Protein AF-A0A6G1WR22-F1 (afdb_monomer_lite)

Secondary structure (DSSP, 8-state):
--PPPPEEEEE-S-PPTTPEE--HHHH-PPPGGGTT-TTT--TTSEEEES-HHHHHHHHHT-TTS--EEEEEEEES--EE-TT-SSTTSEEEESEEEEEEEEPPPHHHHHHHHHHHHHHHHHHHHHHHHHHHHHT--

Structure (mmCIF, N/CA/C/O backbone):
data_AF-A0A6G1WR22-F1
#
_entry.id   AF-A0A6G1WR22-F1
#
loop_
_atom_site.group_PDB
_atom_site.id
_atom_site.type_symbol
_atom_site.label_atom_id
_atom_site.label_alt_id
_atom_site.label_comp_id
_atom_site.label_asym_id
_atom_site.label_entity_id
_atom_site.label_seq_id
_atom_site.pdbx_PDB_ins_code
_atom_site.Cartn_x
_atom_site.Cartn_y
_atom_site.Cartn_z
_atom_site.occupancy
_atom_site.B_iso_or_equiv
_atom_site.auth_seq_id
_atom_site.auth_comp_id
_atom_site.auth_asym_id
_atom_site.auth_atom_id
_atom_site.pdbx_PDB_model_num
ATOM 1 N N . MET A 1 1 ? -1.239 -20.661 18.840 1.00 34.09 1 MET A N 1
ATOM 2 C CA . MET A 1 1 ? -2.192 -19.530 18.822 1.00 34.09 1 MET A CA 1
ATOM 3 C C . MET A 1 1 ? -2.184 -18.929 17.424 1.00 34.09 1 MET A C 1
ATOM 5 O O . MET A 1 1 ? -1.256 -18.206 17.092 1.00 34.09 1 MET A O 1
ATOM 9 N N . THR A 1 2 ? -3.138 -19.281 16.566 1.00 42.34 2 THR A N 1
ATOM 10 C CA . THR A 1 2 ? -3.262 -18.669 15.234 1.00 42.34 2 THR A CA 1
ATOM 11 C C . THR A 1 2 ? -4.133 -17.425 15.368 1.00 42.34 2 THR A C 1
ATOM 13 O O . THR A 1 2 ? -5.357 -17.510 15.313 1.00 42.34 2 THR A O 1
ATOM 16 N N . GLY A 1 3 ? -3.511 -16.278 15.644 1.00 54.81 3 GLY A N 1
ATOM 17 C CA . GLY A 1 3 ? -4.210 -14.995 15.567 1.00 54.81 3 GLY A CA 1
ATOM 18 C C . GLY A 1 3 ? -4.745 -14.768 14.151 1.00 54.81 3 GLY A C 1
ATOM 19 O O . GLY A 1 3 ? -4.151 -15.248 13.185 1.00 54.81 3 GLY A O 1
ATOM 20 N N . ALA A 1 4 ? -5.865 -14.055 14.027 1.00 78.44 4 ALA A N 1
ATOM 21 C CA . ALA A 1 4 ? -6.405 -13.676 12.725 1.00 78.44 4 ALA A CA 1
ATOM 22 C C . ALA A 1 4 ? -5.336 -12.935 11.900 1.00 78.44 4 ALA A C 1
ATOM 24 O O . ALA A 1 4 ? -4.653 -12.042 12.411 1.00 78.44 4 ALA A O 1
ATOM 25 N N . VAL A 1 5 ? -5.172 -13.328 10.634 1.00 89.19 5 VAL A N 1
ATOM 26 C CA . VAL A 1 5 ? -4.212 -12.703 9.715 1.00 89.19 5 VAL A CA 1
ATOM 27 C C . VAL A 1 5 ? -4.611 -11.246 9.494 1.00 89.19 5 VAL A C 1
ATOM 29 O O . VAL A 1 5 ? -5.771 -10.944 9.222 1.00 89.19 5 VAL A O 1
ATOM 32 N N . ARG A 1 6 ? -3.643 -10.335 9.614 1.00 95.19 6 ARG A N 1
ATOM 33 C CA . ARG A 1 6 ? -3.846 -8.895 9.422 1.00 95.19 6 ARG A CA 1
ATOM 34 C C . ARG A 1 6 ? -3.321 -8.490 8.054 1.00 95.19 6 ARG A C 1
ATOM 36 O O . ARG A 1 6 ? -2.228 -8.902 7.674 1.00 95.19 6 ARG A O 1
ATOM 43 N N . TYR A 1 7 ? -4.086 -7.660 7.353 1.00 97.31 7 TYR A N 1
ATOM 44 C CA . TYR A 1 7 ? -3.715 -7.139 6.043 1.00 97.31 7 TYR A CA 1
ATOM 45 C C . TYR A 1 7 ? -3.474 -5.638 6.104 1.00 97.31 7 TYR A C 1
ATOM 47 O O . TYR A 1 7 ? -4.140 -4.905 6.838 1.00 97.31 7 TYR A O 1
ATOM 55 N N . PHE A 1 8 ? -2.522 -5.182 5.300 1.00 97.75 8 PHE A N 1
ATOM 56 C CA . PHE A 1 8 ? -2.087 -3.801 5.240 1.00 97.75 8 PHE A CA 1
ATOM 57 C C . PHE A 1 8 ? -2.053 -3.297 3.802 1.00 97.75 8 PHE A C 1
ATOM 59 O O . PHE A 1 8 ? -1.598 -3.991 2.893 1.00 97.75 8 PHE A O 1
ATOM 66 N N . HIS A 1 9 ? -2.499 -2.059 3.614 1.00 96.50 9 HIS A N 1
ATOM 67 C CA . HIS A 1 9 ? -2.392 -1.320 2.363 1.00 96.50 9 HIS A CA 1
ATOM 68 C C . HIS A 1 9 ? -1.583 -0.041 2.584 1.00 96.50 9 HIS A C 1
ATOM 70 O O . HIS A 1 9 ? -1.828 0.701 3.536 1.00 96.50 9 HIS A O 1
ATOM 76 N N . GLY A 1 10 ? -0.632 0.224 1.694 1.00 95.19 10 GLY A N 1
ATOM 77 C CA . GLY A 1 10 ? 0.176 1.435 1.692 1.00 95.19 10 GLY A CA 1
ATOM 78 C C . GLY A 1 10 ? -0.106 2.285 0.470 1.00 95.19 10 GLY A C 1
ATOM 79 O O . GLY A 1 10 ? 0.047 1.809 -0.653 1.00 95.19 10 GLY A O 1
ATOM 80 N N . GLY A 1 11 ? -0.480 3.545 0.665 1.00 92.00 11 GLY A N 1
ATOM 81 C CA . GLY A 1 11 ? -0.792 4.402 -0.471 1.00 92.00 11 GLY A CA 1
ATOM 82 C C . GLY A 1 11 ? -1.278 5.785 -0.077 1.00 92.00 11 GLY A C 1
ATOM 83 O O . GLY A 1 11 ? -0.805 6.372 0.900 1.00 92.00 11 GLY A O 1
ATOM 84 N N . PHE A 1 12 ? -2.213 6.312 -0.870 1.00 88.94 12 PHE A N 1
ATOM 85 C CA . PHE A 1 12 ? -2.775 7.648 -0.697 1.00 88.94 12 PHE A CA 1
ATOM 86 C C . PHE A 1 12 ? -3.297 7.871 0.730 1.00 88.94 12 PHE A C 1
ATOM 88 O O . PHE A 1 12 ? -4.053 7.068 1.280 1.00 88.94 12 PHE A O 1
ATOM 95 N N . GLY A 1 13 ? -2.890 8.984 1.338 1.00 88.44 13 GLY A N 1
ATOM 96 C CA . GLY A 1 13 ? -3.410 9.426 2.626 1.00 88.44 13 GLY A CA 1
ATOM 97 C C . GLY A 1 13 ? -4.737 10.160 2.478 1.00 88.44 13 GLY A C 1
ATOM 98 O O . GLY A 1 13 ? -4.866 10.989 1.590 1.00 88.44 13 GLY A O 1
ATOM 99 N N . GLY A 1 14 ? -5.687 9.907 3.378 1.00 91.00 14 GLY A N 1
ATOM 100 C CA . GLY A 1 14 ? -6.964 10.632 3.417 1.00 91.00 14 GLY A CA 1
ATOM 101 C C . GLY A 1 14 ? -8.187 9.762 3.694 1.00 91.00 14 GLY A C 1
ATOM 102 O O . GLY A 1 14 ? -9.277 10.302 3.844 1.00 91.00 14 GLY A O 1
ATOM 103 N N . LEU A 1 15 ? -8.016 8.439 3.782 1.00 95.31 15 LEU A N 1
ATOM 104 C CA . LEU A 1 15 ? -9.102 7.535 4.141 1.00 95.31 15 LEU A CA 1
ATOM 105 C C . LEU A 1 15 ? -9.288 7.463 5.659 1.00 95.31 15 LEU A C 1
ATOM 107 O O . LEU A 1 15 ? -8.320 7.456 6.425 1.00 95.31 15 LEU A O 1
ATOM 111 N N . ASN A 1 16 ? -10.545 7.356 6.070 1.00 97.56 16 ASN A N 1
ATOM 112 C CA . ASN A 1 16 ? -10.984 7.144 7.443 1.00 97.56 16 ASN A CA 1
ATOM 113 C C . ASN A 1 16 ? -11.419 5.689 7.662 1.00 97.56 16 ASN A C 1
ATOM 115 O O . ASN A 1 16 ? -11.697 4.953 6.714 1.00 97.56 16 ASN A O 1
ATOM 119 N N . VAL A 1 17 ? -11.507 5.280 8.930 1.00 98.38 17 VAL A N 1
ATOM 120 C CA . VAL A 1 17 ? -12.043 3.964 9.314 1.00 98.38 17 VAL A CA 1
ATOM 121 C C . VAL A 1 17 ? -13.445 3.773 8.725 1.00 98.38 17 VAL A C 1
ATOM 123 O O . VAL A 1 17 ? -14.259 4.694 8.728 1.00 98.38 17 VAL A O 1
ATOM 126 N N . GLY A 1 18 ? -13.704 2.583 8.184 1.00 98.00 18 GLY A N 1
ATOM 127 C CA . GLY A 1 18 ? -14.949 2.222 7.506 1.00 98.00 18 GLY A CA 1
ATOM 128 C C . GLY A 1 18 ? -14.991 2.559 6.012 1.00 98.00 18 GLY A C 1
ATOM 129 O O . GLY A 1 18 ? -15.782 1.954 5.292 1.00 98.00 18 GLY A O 1
ATOM 130 N N . GLN A 1 19 ? -14.130 3.457 5.516 1.00 98.06 19 GLN A N 1
ATOM 131 C CA . GLN A 1 19 ? -14.045 3.748 4.080 1.00 98.06 19 GLN A CA 1
ATOM 132 C C . GLN A 1 19 ? -13.331 2.631 3.310 1.00 98.06 19 GLN A C 1
ATOM 134 O O . GLN A 1 19 ? -12.666 1.770 3.890 1.00 98.06 19 GLN A O 1
ATOM 139 N N . PHE A 1 20 ? -13.458 2.662 1.982 1.00 97.62 20 PHE A N 1
ATOM 140 C CA . PHE A 1 20 ? -12.841 1.680 1.101 1.00 97.62 20 PHE A CA 1
ATOM 141 C C . PHE A 1 20 ? -11.589 2.226 0.420 1.00 97.62 20 PHE A C 1
ATOM 143 O O . PHE A 1 20 ? -11.599 3.309 -0.164 1.00 97.62 20 PHE A O 1
ATOM 150 N N . VAL A 1 21 ? -10.538 1.412 0.421 1.00 96.38 21 VAL A N 1
ATOM 151 C CA . VAL A 1 21 ? -9.487 1.466 -0.590 1.00 96.38 21 VAL A CA 1
ATOM 152 C C . VAL A 1 21 ? -10.081 0.906 -1.879 1.00 96.38 21 VAL A C 1
ATOM 154 O O . VAL A 1 21 ? -10.571 -0.226 -1.894 1.00 96.38 21 VAL A O 1
ATOM 157 N N . LEU A 1 22 ? -10.053 1.706 -2.942 1.00 95.44 22 LEU A N 1
ATOM 158 C CA . LEU A 1 22 ? -10.589 1.363 -4.256 1.00 95.44 22 LEU A CA 1
ATOM 159 C C . LEU A 1 22 ? -9.459 1.222 -5.284 1.00 95.44 22 LEU A C 1
ATOM 161 O O . LEU A 1 22 ? -8.423 1.879 -5.145 1.00 95.44 22 LEU A O 1
ATOM 165 N N . PRO A 1 23 ? -9.648 0.399 -6.327 1.00 92.50 23 PRO A N 1
ATOM 166 C CA . PRO A 1 23 ? -8.635 0.210 -7.353 1.00 92.50 23 PRO A CA 1
ATOM 167 C C . PRO A 1 23 ? -8.402 1.502 -8.163 1.00 92.50 23 PRO A C 1
ATOM 169 O O . PRO A 1 23 ? -9.330 2.306 -8.336 1.00 92.50 23 PRO A O 1
ATOM 172 N N . PRO A 1 24 ? -7.187 1.715 -8.706 1.00 88.50 24 PRO A N 1
ATOM 173 C CA . PRO A 1 24 ? -6.873 2.870 -9.551 1.00 88.50 24 PRO A CA 1
ATOM 174 C C . PRO A 1 24 ? -7.851 3.087 -1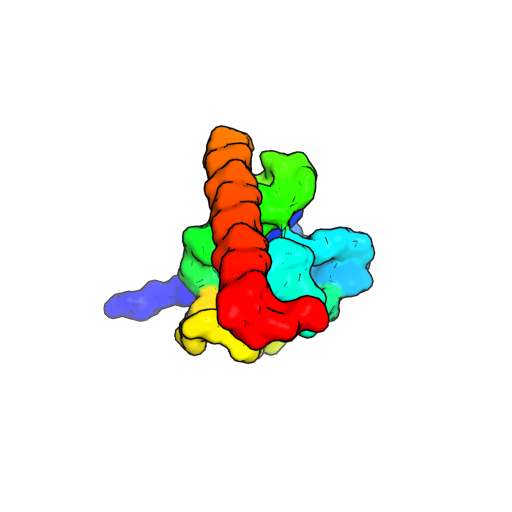0.713 1.00 88.50 24 PRO A C 1
ATOM 176 O O . PRO A 1 24 ? -8.216 4.224 -10.997 1.00 88.50 24 PRO A O 1
ATOM 179 N N . ALA A 1 25 ? -8.337 2.019 -11.351 1.00 89.50 25 ALA A N 1
ATOM 180 C CA . ALA A 1 25 ? -9.299 2.106 -12.452 1.00 89.50 25 ALA A CA 1
ATOM 181 C C . ALA A 1 25 ? -10.639 2.739 -12.031 1.00 89.50 25 ALA A C 1
ATOM 183 O O . ALA A 1 25 ? -11.250 3.458 -12.818 1.00 89.50 25 ALA A O 1
ATOM 184 N N . ALA A 1 26 ? -11.072 2.527 -10.783 1.00 90.31 26 ALA A N 1
ATOM 185 C CA . ALA A 1 26 ? -12.306 3.110 -10.255 1.00 90.31 26 ALA A CA 1
ATOM 186 C C . ALA A 1 26 ? -12.127 4.574 -9.823 1.00 90.31 26 ALA A C 1
ATOM 188 O O . ALA A 1 26 ? -13.039 5.384 -9.962 1.00 90.31 26 ALA A O 1
ATOM 189 N N . THR A 1 27 ? -10.949 4.925 -9.301 1.00 85.88 27 THR A N 1
ATOM 190 C CA . THR A 1 27 ? -10.668 6.269 -8.760 1.00 85.88 27 THR A CA 1
ATOM 191 C C . THR A 1 27 ? -10.044 7.219 -9.777 1.00 85.88 27 THR A C 1
ATOM 193 O O . THR A 1 27 ? -9.998 8.423 -9.538 1.00 85.88 27 THR A O 1
ATOM 196 N N . LYS A 1 28 ? -9.531 6.685 -10.894 1.00 83.62 28 LYS A N 1
ATOM 197 C CA . LYS A 1 28 ? -8.663 7.377 -11.863 1.00 83.62 28 LYS A CA 1
ATOM 198 C C . LYS A 1 28 ? -7.381 7.946 -11.234 1.00 83.62 28 LYS A C 1
ATOM 200 O O . LYS A 1 28 ? -6.687 8.744 -11.862 1.00 83.62 28 LYS A O 1
ATOM 205 N N . ALA A 1 29 ? -7.052 7.541 -10.006 1.00 78.75 29 ALA A N 1
ATOM 206 C CA . ALA A 1 29 ? -5.867 8.005 -9.306 1.00 78.75 29 ALA A CA 1
ATOM 207 C C . ALA A 1 29 ? -4.601 7.327 -9.863 1.00 78.75 29 ALA A C 1
ATOM 209 O O . ALA A 1 29 ? -4.641 6.153 -10.246 1.00 78.75 29 ALA A O 1
ATOM 210 N N . PRO A 1 30 ? -3.447 8.018 -9.874 1.00 74.56 30 PRO A N 1
ATOM 211 C CA . PRO A 1 30 ? -2.175 7.391 -10.210 1.00 74.56 30 PRO A CA 1
ATOM 212 C C . PRO A 1 30 ? -1.847 6.244 -9.245 1.00 74.56 30 PRO A C 1
ATOM 214 O O . PRO A 1 30 ? -1.907 6.414 -8.028 1.00 74.56 30 PRO A O 1
ATOM 217 N N . SER A 1 31 ? -1.442 5.090 -9.781 1.00 73.88 31 SER A N 1
ATOM 218 C CA . SER A 1 31 ? -0.982 3.966 -8.959 1.00 73.88 31 SER A CA 1
ATOM 219 C C . SER A 1 31 ? 0.416 4.225 -8.390 1.00 73.88 31 SER A C 1
ATOM 221 O O . SER A 1 31 ? 1.331 4.634 -9.114 1.00 73.88 31 SER A O 1
ATOM 223 N N . THR A 1 32 ? 0.610 3.918 -7.104 1.00 69.38 32 THR A N 1
ATOM 224 C CA . THR A 1 32 ? 1.928 3.920 -6.441 1.00 69.38 32 THR A CA 1
ATOM 225 C C . THR A 1 32 ? 2.861 2.843 -6.988 1.00 69.38 32 THR A C 1
ATOM 227 O O . THR A 1 32 ? 4.078 2.970 -6.857 1.00 69.38 32 THR A O 1
ATOM 230 N N . ALA A 1 33 ? 2.325 1.843 -7.696 1.00 66.19 33 ALA A N 1
ATOM 231 C CA . ALA A 1 33 ? 3.108 0.819 -8.381 1.00 66.19 33 ALA A CA 1
ATOM 232 C C . ALA A 1 33 ? 4.052 1.385 -9.455 1.00 66.19 33 ALA A C 1
ATOM 234 O O . ALA A 1 33 ? 4.971 0.694 -9.883 1.00 66.19 33 ALA A O 1
ATOM 235 N N . ARG A 1 34 ? 3.899 2.657 -9.859 1.00 60.53 34 ARG A N 1
ATOM 236 C CA . ARG A 1 34 ? 4.868 3.338 -10.734 1.00 60.53 34 ARG A CA 1
ATOM 237 C C . ARG A 1 34 ? 6.319 3.266 -10.225 1.00 60.53 34 ARG A C 1
ATOM 239 O O . ARG A 1 34 ? 7.234 3.327 -11.040 1.00 60.53 34 ARG A O 1
ATOM 246 N N . PHE A 1 35 ? 6.539 3.075 -8.923 1.00 58.56 35 PHE A N 1
ATOM 247 C CA . PHE A 1 35 ? 7.865 2.951 -8.307 1.00 58.56 35 PHE A CA 1
ATOM 248 C C . PHE A 1 35 ? 8.334 1.494 -8.150 1.00 58.56 35 PHE A C 1
ATOM 250 O O . PHE A 1 35 ? 8.631 1.051 -7.048 1.00 58.56 35 PHE A O 1
ATOM 257 N N . GLY A 1 36 ? 8.421 0.757 -9.262 1.00 57.62 36 GLY A N 1
ATOM 258 C CA . GLY A 1 36 ? 9.041 -0.581 -9.300 1.00 57.62 36 GLY A CA 1
ATOM 259 C C . GLY A 1 36 ? 8.120 -1.737 -9.696 1.00 57.62 36 GLY A C 1
ATOM 260 O O . GLY A 1 36 ? 8.614 -2.830 -9.932 1.00 57.62 36 GLY A O 1
ATOM 261 N N . ALA A 1 37 ? 6.815 -1.494 -9.847 1.00 58.66 37 ALA A N 1
ATOM 262 C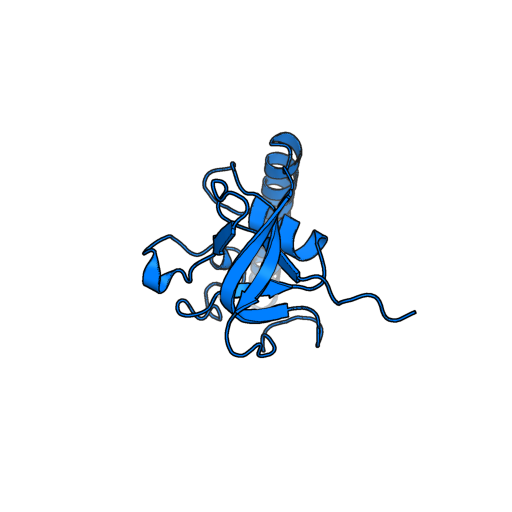 CA . ALA A 1 37 ? 5.814 -2.490 -10.256 1.00 58.66 37 ALA A CA 1
ATOM 263 C C . ALA A 1 37 ? 4.941 -2.006 -11.441 1.00 58.66 37 ALA A C 1
ATOM 265 O O . ALA A 1 37 ? 3.858 -2.528 -11.702 1.00 58.66 37 ALA A O 1
ATOM 266 N N . ALA A 1 38 ? 5.395 -0.983 -12.176 1.00 58.72 38 ALA A N 1
ATOM 267 C CA . ALA A 1 38 ? 4.591 -0.274 -13.176 1.00 58.72 38 ALA A CA 1
ATOM 268 C C . ALA A 1 38 ? 4.142 -1.165 -14.348 1.00 58.72 38 ALA A C 1
ATOM 270 O O . ALA A 1 38 ? 3.102 -0.900 -14.941 1.00 58.72 38 ALA A O 1
ATOM 271 N N . GLY A 1 39 ? 4.922 -2.203 -14.670 1.00 61.47 39 GLY A N 1
ATOM 272 C CA . GLY A 1 39 ? 4.635 -3.151 -15.752 1.00 61.47 39 GLY A CA 1
ATOM 273 C C . GLY A 1 39 ? 3.770 -4.347 -15.350 1.00 61.47 39 GLY A C 1
ATOM 274 O O . GLY A 1 39 ? 3.365 -5.104 -16.221 1.00 61.47 39 GLY A O 1
ATOM 275 N N . VAL A 1 40 ? 3.490 -4.515 -14.056 1.00 68.31 40 VAL A N 1
ATOM 276 C CA . VAL A 1 40 ? 2.840 -5.715 -13.498 1.00 68.31 40 VAL A CA 1
ATOM 277 C C . VAL A 1 40 ? 1.590 -5.407 -12.664 1.00 68.31 40 VAL A C 1
ATOM 279 O O . VAL A 1 40 ? 0.784 -6.281 -12.351 1.00 68.31 40 VAL A O 1
ATOM 282 N N . CYS A 1 41 ? 1.367 -4.132 -12.345 1.00 78.38 41 CYS A N 1
ATOM 283 C CA . CYS A 1 41 ? 0.217 -3.689 -11.571 1.00 78.38 41 CYS A CA 1
ATOM 284 C C . CYS A 1 41 ? -1.102 -3.832 -12.349 1.00 78.38 41 CYS A C 1
ATOM 286 O O . CYS A 1 41 ? -1.333 -3.141 -13.343 1.00 78.38 41 CYS A O 1
ATOM 288 N N . ASN A 1 42 ? -2.022 -4.651 -11.836 1.00 86.50 42 ASN A N 1
ATOM 289 C CA . ASN A 1 42 ? -3.404 -4.677 -12.298 1.00 86.50 42 ASN A CA 1
ATOM 290 C C . ASN A 1 42 ? -4.174 -3.492 -11.695 1.00 86.50 42 ASN A C 1
ATOM 292 O O . ASN A 1 42 ? -4.529 -3.489 -10.516 1.00 86.50 42 ASN A O 1
ATOM 296 N N . THR A 1 43 ? -4.482 -2.498 -12.525 1.00 88.88 43 THR A N 1
ATOM 297 C CA . THR A 1 43 ? -5.169 -1.264 -12.111 1.00 88.88 43 THR A CA 1
ATOM 298 C C . THR A 1 43 ? -6.619 -1.471 -11.675 1.00 88.88 43 THR A C 1
ATOM 300 O O . THR A 1 43 ? -7.194 -0.564 -11.076 1.00 88.88 43 THR A O 1
ATOM 303 N N . SER A 1 44 ? -7.210 -2.639 -11.937 1.00 91.56 44 SER A N 1
ATOM 304 C CA . SER A 1 44 ? -8.571 -2.998 -11.514 1.00 91.56 44 SER A CA 1
ATOM 305 C C . SER A 1 44 ? -8.615 -3.698 -10.154 1.00 91.56 44 SER A C 1
ATOM 307 O O . SER A 1 44 ? -9.688 -4.109 -9.719 1.00 91.56 44 SER A O 1
ATOM 309 N N . LYS A 1 45 ? -7.471 -3.850 -9.475 1.00 93.31 45 LYS A N 1
ATOM 310 C CA . LYS A 1 45 ? -7.376 -4.520 -8.174 1.00 93.31 45 LYS A CA 1
ATOM 311 C C . LYS A 1 45 ? -6.719 -3.631 -7.120 1.00 93.31 45 LYS A C 1
ATOM 313 O O . LYS A 1 45 ? -5.983 -2.693 -7.430 1.00 93.31 45 LYS A O 1
ATOM 318 N N . VAL A 1 46 ? -6.997 -3.948 -5.860 1.00 93.88 46 VAL A N 1
ATOM 319 C CA . VAL A 1 46 ? -6.321 -3.389 -4.687 1.00 93.88 46 VAL A CA 1
ATOM 320 C C . VAL A 1 46 ? -5.306 -4.400 -4.188 1.00 93.88 46 VAL A C 1
ATOM 322 O O . VAL A 1 46 ? -5.640 -5.566 -4.007 1.00 93.88 46 VAL A O 1
ATOM 325 N N . TYR A 1 47 ? -4.084 -3.939 -3.939 1.00 93.38 47 TYR A N 1
ATOM 326 C CA . TYR A 1 47 ? -3.016 -4.759 -3.381 1.00 93.38 47 TYR A CA 1
ATOM 327 C C . TYR A 1 47 ? -2.935 -4.569 -1.867 1.00 93.38 47 TYR A C 1
ATOM 329 O O . TYR A 1 47 ? -2.946 -3.436 -1.365 1.00 93.38 47 TYR A O 1
ATOM 337 N N . VAL A 1 48 ? -2.851 -5.687 -1.155 1.00 95.06 48 VAL A N 1
ATOM 338 C CA . VAL A 1 48 ? -2.729 -5.771 0.301 1.00 95.06 48 VAL A CA 1
ATOM 339 C C . VAL A 1 48 ? -1.635 -6.768 0.660 1.00 95.06 48 VAL A C 1
ATOM 341 O O . VAL A 1 48 ? -1.365 -7.708 -0.083 1.00 95.06 48 VAL A O 1
ATOM 344 N N . CYS A 1 49 ? -1.006 -6.588 1.813 1.00 94.44 49 CYS A N 1
ATOM 345 C CA . CYS A 1 49 ? 0.079 -7.454 2.257 1.00 94.44 49 CYS A CA 1
ATOM 346 C C . CYS A 1 49 ? -0.031 -7.780 3.742 1.00 94.44 49 CYS A C 1
ATOM 348 O O . CYS A 1 49 ? -0.673 -7.056 4.501 1.00 94.44 49 CYS A O 1
ATOM 350 N N . THR A 1 50 ? 0.578 -8.882 4.161 1.00 94.56 50 THR A N 1
ATOM 351 C CA . THR A 1 50 ? 0.595 -9.308 5.571 1.00 94.56 50 THR A CA 1
ATOM 352 C C . THR A 1 50 ? 1.715 -8.644 6.375 1.00 94.56 50 THR A C 1
ATOM 354 O O . THR A 1 50 ? 1.699 -8.680 7.604 1.00 94.56 50 THR A O 1
ATOM 357 N N . ASP A 1 51 ? 2.655 -7.981 5.695 1.00 92.06 51 ASP A N 1
ATOM 358 C CA . ASP A 1 51 ? 3.746 -7.219 6.297 1.00 92.06 51 ASP A CA 1
ATOM 359 C C . ASP A 1 51 ? 3.482 -5.706 6.247 1.00 92.06 51 ASP A C 1
ATOM 361 O O . ASP A 1 51 ? 3.449 -5.075 5.189 1.00 92.06 51 ASP A O 1
ATOM 365 N N . MET A 1 52 ? 3.359 -5.097 7.425 1.00 94.62 52 MET A N 1
ATOM 366 C CA . MET A 1 52 ? 3.171 -3.654 7.559 1.00 94.62 52 MET A CA 1
ATOM 367 C C . MET A 1 52 ? 4.357 -2.852 6.996 1.00 94.62 52 MET A C 1
ATOM 369 O O . MET A 1 52 ? 4.150 -1.736 6.513 1.00 94.62 52 MET A O 1
ATOM 373 N N . HIS A 1 53 ? 5.586 -3.380 7.040 1.00 91.69 53 HIS A N 1
ATOM 374 C CA . HIS A 1 53 ? 6.762 -2.685 6.506 1.00 91.69 53 HIS A CA 1
ATOM 375 C C . HIS A 1 53 ? 6.734 -2.621 4.975 1.00 91.69 53 HIS A C 1
ATOM 377 O O . HIS A 1 53 ? 7.020 -1.565 4.405 1.00 91.69 53 HIS A O 1
ATOM 383 N N . GLY A 1 54 ? 6.285 -3.692 4.314 1.00 89.75 54 GLY A N 1
ATOM 384 C CA . GLY A 1 54 ? 5.953 -3.675 2.890 1.00 89.75 54 GLY A CA 1
ATOM 385 C C . GLY A 1 54 ? 4.941 -2.578 2.542 1.00 89.75 54 GLY A C 1
ATOM 386 O O . GLY A 1 54 ? 5.185 -1.769 1.647 1.00 89.75 54 GLY A O 1
ATOM 387 N N . ALA A 1 55 ? 3.847 -2.462 3.302 1.00 94.50 55 ALA A N 1
ATOM 388 C CA . ALA A 1 55 ? 2.877 -1.379 3.108 1.00 94.50 55 ALA A CA 1
ATOM 389 C C . ALA A 1 55 ? 3.485 0.017 3.360 1.00 94.50 55 ALA A C 1
ATOM 391 O O . ALA A 1 55 ? 3.198 0.967 2.631 1.00 94.50 55 ALA A O 1
ATOM 392 N N . LEU A 1 56 ? 4.353 0.166 4.363 1.00 95.31 56 LEU A N 1
ATOM 393 C CA . LEU A 1 56 ? 5.018 1.438 4.660 1.00 95.31 56 LEU A CA 1
ATOM 394 C C . LEU A 1 56 ? 5.817 1.962 3.462 1.00 95.31 56 LEU A C 1
ATOM 396 O O . LEU A 1 56 ? 5.749 3.158 3.175 1.00 95.31 56 LEU A O 1
ATOM 400 N N . LEU A 1 57 ? 6.525 1.085 2.746 1.00 92.00 57 LEU A N 1
ATOM 401 C CA . LEU A 1 57 ? 7.281 1.468 1.555 1.00 92.00 57 LEU A CA 1
ATOM 402 C C . LEU A 1 57 ? 6.372 2.143 0.516 1.00 92.00 57 LEU A C 1
ATOM 404 O O . LEU A 1 57 ? 6.641 3.268 0.095 1.00 92.00 57 LEU A O 1
ATOM 408 N N . TYR A 1 58 ? 5.248 1.513 0.168 1.00 90.81 58 TYR A N 1
ATOM 409 C CA . TYR A 1 58 ? 4.305 2.064 -0.812 1.00 90.81 58 TYR A CA 1
ATOM 410 C C . TYR A 1 58 ? 3.604 3.339 -0.332 1.00 90.81 58 TYR A C 1
ATOM 412 O O . TYR A 1 58 ? 3.340 4.234 -1.138 1.00 90.81 58 TYR A O 1
ATOM 420 N N . ALA A 1 59 ? 3.348 3.467 0.973 1.00 94.81 59 ALA A N 1
ATOM 421 C CA . ALA A 1 59 ? 2.847 4.710 1.554 1.00 94.81 59 ALA A CA 1
ATOM 422 C C . ALA A 1 59 ? 3.856 5.858 1.373 1.00 94.81 59 ALA A C 1
ATOM 424 O O . ALA A 1 59 ? 3.490 6.944 0.922 1.00 94.81 59 ALA A O 1
ATOM 425 N N . CYS A 1 60 ? 5.136 5.618 1.669 1.00 94.38 60 CYS A N 1
ATOM 426 C CA . CYS A 1 60 ? 6.198 6.613 1.504 1.00 94.38 60 CYS A CA 1
ATOM 427 C C . CYS A 1 60 ? 6.425 7.004 0.037 1.00 94.38 60 CYS A C 1
ATOM 429 O O . CYS A 1 60 ? 6.724 8.162 -0.252 1.00 94.38 60 CYS A O 1
ATOM 431 N N . MET A 1 61 ? 6.247 6.068 -0.896 1.00 89.75 61 MET A N 1
ATOM 432 C CA . MET A 1 61 ? 6.416 6.327 -2.330 1.00 89.75 61 MET A CA 1
ATOM 433 C C . MET A 1 61 ? 5.203 7.006 -2.983 1.00 89.75 61 MET A C 1
ATOM 435 O O . MET A 1 61 ? 5.230 7.303 -4.178 1.00 89.75 61 MET A O 1
ATOM 439 N N . HIS A 1 62 ? 4.141 7.306 -2.230 1.00 88.31 62 HIS A N 1
ATOM 440 C CA . HIS A 1 62 ? 3.047 8.110 -2.760 1.00 88.31 62 HIS A CA 1
ATOM 441 C C . HIS A 1 62 ? 3.513 9.550 -3.052 1.00 88.31 62 HIS A C 1
ATOM 443 O O . HIS A 1 62 ? 4.023 10.249 -2.175 1.00 88.31 62 HIS A O 1
ATOM 449 N N . TRP A 1 63 ? 3.280 10.019 -4.282 1.00 81.88 63 TRP A N 1
ATOM 450 C CA . TRP A 1 63 ? 3.791 11.294 -4.814 1.00 81.88 63 TRP A CA 1
ATOM 451 C C . TRP A 1 63 ? 3.363 12.535 -4.020 1.00 81.88 63 TRP A C 1
ATOM 453 O O . TRP A 1 63 ? 4.081 13.527 -4.000 1.00 81.88 63 TRP A O 1
ATOM 463 N N . SER A 1 64 ? 2.216 12.485 -3.336 1.00 86.19 64 SER A N 1
ATOM 464 C CA . SER A 1 64 ? 1.749 13.603 -2.505 1.00 86.19 64 SER A CA 1
ATOM 465 C C . SER A 1 64 ? 2.616 13.860 -1.267 1.00 86.19 64 SER A C 1
ATOM 467 O O . SER A 1 64 ? 2.425 14.872 -0.601 1.00 86.19 64 SER A O 1
ATOM 469 N N . GLY A 1 65 ? 3.506 12.930 -0.893 1.00 88.44 65 GLY A N 1
ATOM 470 C CA . GLY A 1 65 ? 4.281 13.020 0.348 1.00 88.44 65 GLY A CA 1
ATOM 471 C C . GLY A 1 65 ? 3.439 12.879 1.625 1.00 88.44 65 GLY A C 1
ATOM 472 O O . GLY A 1 65 ? 3.954 13.061 2.725 1.00 88.44 65 GLY A O 1
ATOM 473 N N . CYS A 1 66 ? 2.156 12.533 1.488 1.00 90.81 66 CYS A N 1
ATOM 474 C CA . CYS A 1 66 ? 1.184 12.435 2.580 1.00 90.81 66 CYS A CA 1
ATOM 475 C C . CYS A 1 66 ? 0.640 11.011 2.766 1.00 90.81 66 CYS A C 1
ATOM 477 O O . CYS A 1 66 ? -0.435 10.837 3.341 1.00 90.81 66 CYS A O 1
ATOM 479 N N . GLY A 1 67 ? 1.343 9.996 2.256 1.00 94.06 67 GLY A N 1
ATOM 480 C CA . GLY A 1 67 ? 0.873 8.616 2.288 1.00 94.06 67 GLY A CA 1
ATOM 481 C C . GLY A 1 67 ? 0.635 8.069 3.697 1.00 94.06 67 GLY A C 1
ATOM 482 O O . GLY A 1 67 ? 1.160 8.568 4.700 1.00 94.06 67 GLY A O 1
ATOM 483 N N . LYS A 1 68 ? -0.204 7.035 3.771 1.00 96.75 68 LYS A N 1
ATOM 484 C CA . LYS A 1 68 ? -0.584 6.353 5.015 1.00 96.75 68 LYS A CA 1
ATOM 485 C C . LYS A 1 68 ? -0.519 4.845 4.833 1.00 96.75 68 LYS A C 1
ATOM 487 O O . LYS A 1 68 ? -0.652 4.340 3.718 1.00 96.75 68 LYS A O 1
ATOM 492 N N . VAL A 1 69 ? -0.353 4.153 5.956 1.00 97.94 69 VAL A N 1
ATOM 493 C CA . VAL A 1 69 ? -0.595 2.715 6.033 1.00 97.94 69 VAL A CA 1
ATOM 494 C C . VAL A 1 69 ? -1.975 2.513 6.634 1.00 97.94 69 VAL A C 1
ATOM 496 O O . VAL A 1 69 ? -2.339 3.160 7.618 1.00 97.94 69 VAL A O 1
ATOM 499 N N . TYR A 1 70 ? -2.739 1.611 6.046 1.00 98.25 70 TYR A N 1
ATOM 500 C CA . TYR A 1 70 ? -4.037 1.203 6.548 1.00 98.25 70 TYR A CA 1
ATOM 501 C C . TYR A 1 70 ? -3.974 -0.266 6.896 1.00 98.25 70 TYR A C 1
ATOM 503 O O . TYR A 1 70 ? -3.526 -1.072 6.087 1.00 98.25 70 TYR A O 1
ATOM 511 N N . GLU A 1 71 ? -4.446 -0.614 8.081 1.00 98.31 71 GLU A N 1
ATOM 512 C CA . GLU A 1 71 ? -4.898 -1.975 8.320 1.00 98.31 71 GLU A CA 1
ATOM 513 C C . GLU A 1 71 ? -6.271 -2.123 7.685 1.00 98.31 71 GLU A C 1
ATOM 515 O O . GLU A 1 71 ? -7.141 -1.262 7.874 1.00 98.31 71 GLU A O 1
ATOM 520 N N . VAL A 1 72 ? -6.446 -3.186 6.915 1.00 98.31 72 VAL A N 1
ATOM 521 C CA . VAL A 1 72 ? -7.619 -3.362 6.076 1.00 98.31 72 VAL A CA 1
ATOM 522 C C . VAL A 1 72 ? -8.171 -4.772 6.172 1.00 98.31 72 VAL A C 1
ATOM 524 O O . VAL A 1 72 ? -7.454 -5.731 6.441 1.00 98.31 72 VAL A O 1
ATOM 527 N N . GLU A 1 73 ? -9.457 -4.884 5.893 1.00 97.88 73 GLU A N 1
ATOM 528 C CA . GLU A 1 73 ? -10.114 -6.141 5.571 1.00 97.88 73 GLU A CA 1
ATOM 529 C C . GLU A 1 73 ? -10.285 -6.217 4.047 1.00 97.88 73 GLU A C 1
ATOM 531 O O . GLU A 1 73 ? -10.955 -5.352 3.468 1.00 97.88 73 GLU A O 1
ATOM 536 N N . PRO A 1 74 ? -9.680 -7.204 3.370 1.00 97.50 74 PRO A N 1
ATOM 537 C CA . PRO A 1 74 ? -9.898 -7.419 1.945 1.00 97.50 74 PRO A CA 1
ATOM 538 C C . PRO A 1 74 ? -11.344 -7.850 1.670 1.00 97.50 74 PRO A C 1
ATOM 540 O O . PRO A 1 74 ? -11.902 -8.666 2.396 1.00 97.50 74 PRO A O 1
ATOM 543 N N . ILE A 1 75 ? -11.942 -7.324 0.603 1.00 97.38 75 ILE A N 1
ATOM 544 C CA . ILE A 1 75 ? -13.289 -7.679 0.147 1.00 97.38 75 ILE A CA 1
ATOM 545 C C . ILE A 1 75 ? -13.204 -8.183 -1.293 1.00 97.38 75 ILE A C 1
ATOM 547 O O . ILE A 1 75 ? -12.537 -7.574 -2.137 1.00 97.38 75 ILE A O 1
ATOM 551 N N . GLY A 1 76 ? -13.927 -9.268 -1.561 1.00 95.12 76 GLY A N 1
ATOM 552 C CA . GLY A 1 76 ? -13.847 -10.019 -2.810 1.00 95.12 76 GLY A CA 1
ATOM 553 C C . GLY A 1 76 ? -12.844 -11.166 -2.711 1.00 95.12 76 GLY A C 1
ATOM 554 O O . GLY A 1 76 ? -12.362 -11.500 -1.627 1.00 95.12 76 GLY A O 1
ATOM 555 N N . GLU A 1 77 ? -12.537 -11.776 -3.850 1.00 94.56 77 GLU A N 1
ATOM 556 C CA . GLU A 1 77 ? -11.575 -12.874 -3.911 1.00 94.56 77 GLU A CA 1
ATOM 557 C C . GLU A 1 77 ? -10.160 -12.374 -3.587 1.00 94.56 77 GLU A C 1
ATOM 559 O O . GLU A 1 77 ? -9.671 -11.416 -4.193 1.00 94.56 77 GLU A O 1
ATOM 564 N N . LEU A 1 78 ? -9.496 -13.035 -2.636 1.00 94.81 78 LEU A N 1
ATOM 565 C CA . LEU A 1 78 ? -8.114 -12.753 -2.274 1.00 94.81 78 LEU A CA 1
ATOM 566 C C . LEU A 1 78 ? -7.184 -13.692 -3.046 1.00 94.81 78 LEU A C 1
ATOM 568 O O . LEU A 1 78 ? -7.070 -14.871 -2.720 1.00 94.81 78 LEU A O 1
ATOM 572 N N . THR A 1 79 ? -6.496 -13.159 -4.052 1.00 94.06 79 THR A N 1
ATOM 573 C CA . THR A 1 79 ? -5.580 -13.943 -4.897 1.00 94.06 79 THR A CA 1
ATOM 574 C C . THR A 1 79 ? -4.131 -13.535 -4.645 1.00 94.06 79 THR A C 1
ATOM 576 O O . THR A 1 79 ? -3.873 -12.348 -4.434 1.00 94.06 79 THR A O 1
ATOM 579 N N . PRO A 1 80 ? -3.165 -14.472 -4.650 1.00 91.62 80 PRO A N 1
ATOM 580 C CA . PRO A 1 80 ? -1.754 -14.125 -4.539 1.00 91.62 80 PRO A CA 1
ATOM 581 C C . PRO A 1 80 ? -1.311 -13.155 -5.637 1.00 91.62 80 PRO A C 1
ATOM 583 O O . PRO A 1 80 ? -1.751 -13.234 -6.789 1.00 91.62 80 PRO A O 1
ATOM 586 N N . ASP A 1 81 ? -0.427 -12.239 -5.265 1.00 83.88 81 ASP A N 1
ATOM 587 C CA . ASP A 1 81 ? 0.271 -11.373 -6.203 1.00 83.88 81 ASP A CA 1
ATOM 588 C C . ASP A 1 81 ? 1.393 -12.173 -6.894 1.00 83.88 81 ASP A C 1
ATOM 590 O O . ASP A 1 81 ? 2.304 -12.637 -6.202 1.00 83.88 81 ASP A O 1
ATOM 594 N N . PRO A 1 82 ? 1.327 -12.397 -8.222 1.00 77.06 82 PRO A N 1
ATOM 595 C CA . PRO A 1 82 ? 2.296 -13.237 -8.929 1.00 77.06 82 PRO A CA 1
ATOM 596 C C . PRO A 1 82 ? 3.716 -12.658 -8.905 1.00 77.06 82 PRO A C 1
ATOM 598 O O . PRO A 1 82 ? 4.676 -13.415 -9.022 1.00 77.06 82 PRO A O 1
ATOM 601 N N . ASP A 1 83 ? 3.847 -11.346 -8.699 1.00 74.88 83 ASP A N 1
ATOM 602 C CA . ASP A 1 83 ? 5.127 -10.631 -8.692 1.00 74.88 83 ASP A CA 1
ATOM 603 C C . ASP A 1 83 ? 5.685 -10.430 -7.276 1.00 74.88 83 ASP A C 1
ATOM 605 O O . ASP A 1 83 ? 6.693 -9.746 -7.069 1.00 74.88 83 ASP A O 1
ATOM 609 N N . ALA A 1 84 ? 5.043 -11.031 -6.271 1.00 77.06 84 ALA A N 1
ATOM 610 C CA . ALA A 1 84 ? 5.545 -11.003 -4.911 1.00 77.06 84 ALA A CA 1
ATOM 611 C C . ALA A 1 84 ? 6.884 -11.749 -4.828 1.00 77.06 84 ALA A C 1
ATOM 613 O O . ALA A 1 84 ? 6.958 -12.947 -5.092 1.00 77.06 84 ALA A O 1
ATOM 614 N N . ALA A 1 85 ? 7.929 -11.073 -4.338 1.00 72.38 85 ALA A N 1
ATOM 615 C CA . ALA A 1 85 ? 9.244 -11.684 -4.104 1.00 72.38 85 ALA A CA 1
ATOM 616 C C . ALA A 1 85 ? 9.194 -12.911 -3.168 1.00 72.38 85 ALA A C 1
ATOM 618 O O . ALA A 1 85 ? 10.119 -13.721 -3.141 1.00 72.38 85 ALA A O 1
ATOM 619 N N . ARG A 1 86 ? 8.120 -13.041 -2.379 1.00 77.88 86 ARG A N 1
ATOM 620 C CA . ARG A 1 86 ? 7.866 -14.170 -1.488 1.00 77.88 86 ARG A CA 1
ATOM 621 C C . ARG A 1 86 ? 6.390 -14.561 -1.528 1.00 77.88 86 ARG A C 1
ATOM 623 O O . ARG A 1 86 ? 5.512 -13.719 -1.341 1.00 77.88 86 ARG A O 1
ATOM 630 N N . ALA A 1 87 ? 6.124 -15.855 -1.697 1.00 79.81 87 ALA A N 1
ATOM 631 C CA . ALA A 1 87 ? 4.771 -16.398 -1.636 1.00 79.81 87 ALA A CA 1
ATOM 632 C C .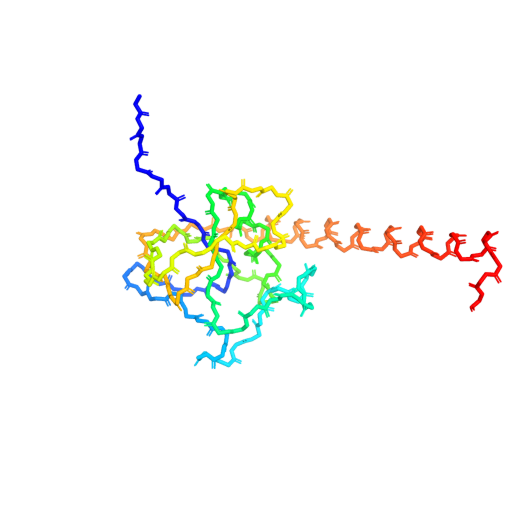 ALA A 1 87 ? 4.105 -16.100 -0.278 1.00 79.81 87 ALA A C 1
ATOM 634 O O . ALA A 1 87 ? 4.745 -16.173 0.774 1.00 79.81 87 ALA A O 1
ATOM 635 N N . GLY A 1 88 ? 2.813 -15.763 -0.308 1.00 81.69 88 GLY A N 1
ATOM 636 C CA . GLY A 1 88 ? 2.010 -15.488 0.890 1.00 81.69 88 GLY A CA 1
ATOM 637 C C . GLY A 1 88 ? 2.207 -14.101 1.519 1.00 81.69 88 GLY A C 1
ATOM 638 O O . GLY A 1 88 ? 1.675 -13.856 2.601 1.00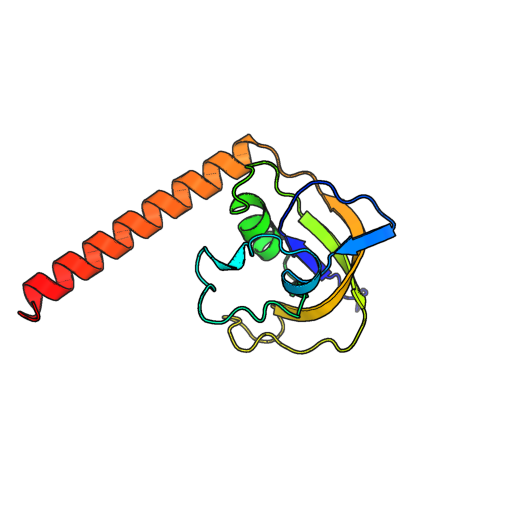 81.69 88 GLY A O 1
ATOM 639 N N . PHE A 1 89 ? 2.957 -13.197 0.873 1.00 85.75 89 PHE A N 1
ATOM 640 C CA . PHE A 1 89 ? 3.200 -11.841 1.389 1.00 85.75 89 PHE A CA 1
ATOM 641 C C . PHE A 1 89 ? 2.292 -10.773 0.792 1.00 85.75 89 PHE A C 1
ATOM 643 O O . PHE A 1 89 ? 1.847 -9.890 1.521 1.00 85.75 89 PHE A O 1
ATOM 650 N N . SER A 1 90 ? 2.032 -10.840 -0.513 1.00 90.88 90 SER A N 1
ATOM 651 C CA . SER A 1 90 ? 1.231 -9.861 -1.248 1.00 90.88 90 SER A CA 1
ATOM 652 C C . SER A 1 90 ? 0.063 -10.561 -1.928 1.00 90.88 90 SER A C 1
ATOM 654 O O . SER A 1 90 ? 0.183 -11.682 -2.432 1.00 90.88 90 SER A O 1
ATOM 656 N N . PHE A 1 91 ? -1.082 -9.896 -1.893 1.00 93.75 91 PHE A N 1
ATOM 657 C CA . PHE A 1 91 ? -2.343 -10.377 -2.421 1.00 93.75 91 PHE A CA 1
ATOM 658 C C . PHE A 1 91 ? -3.072 -9.230 -3.105 1.00 93.75 91 PHE A C 1
ATOM 660 O O . PHE A 1 91 ? -2.874 -8.057 -2.778 1.00 93.75 91 PHE A O 1
ATOM 667 N N . LYS A 1 92 ? -3.980 -9.577 -4.008 1.00 94.44 92 LYS A N 1
ATOM 668 C CA . LYS A 1 92 ? -4.885 -8.639 -4.659 1.00 94.44 92 LYS A CA 1
ATOM 669 C C . LYS A 1 92 ? -6.340 -9.026 -4.403 1.00 94.44 92 LYS A C 1
ATOM 671 O O . LYS A 1 92 ? -6.678 -10.210 -4.383 1.00 94.44 92 LYS A O 1
ATOM 676 N N . CYS A 1 93 ? -7.184 -8.017 -4.227 1.00 95.88 93 CYS A N 1
ATOM 677 C CA . CYS A 1 93 ? -8.628 -8.129 -4.023 1.00 95.88 93 CYS A CA 1
ATOM 678 C C . CYS A 1 93 ? -9.373 -7.028 -4.799 1.00 95.88 93 CYS A C 1
ATOM 680 O O . CYS A 1 93 ? -8.750 -6.183 -5.449 1.00 95.88 93 CYS A O 1
ATOM 682 N N . ASP A 1 94 ? -10.706 -7.034 -4.758 1.00 96.56 94 ASP A N 1
ATOM 683 C CA . ASP A 1 94 ? -11.522 -6.048 -5.484 1.00 96.56 94 ASP A CA 1
ATOM 684 C C . ASP A 1 94 ? -11.492 -4.675 -4.809 1.00 96.56 94 ASP A C 1
ATOM 686 O O . ASP A 1 94 ? -11.370 -3.642 -5.468 1.00 96.56 94 ASP A O 1
ATOM 690 N N . LYS A 1 95 ? -11.590 -4.664 -3.478 1.00 97.00 95 LYS A N 1
ATOM 691 C CA . LYS A 1 95 ? -11.468 -3.477 -2.624 1.00 97.00 95 LYS A CA 1
ATOM 692 C C . LYS A 1 95 ? -11.063 -3.892 -1.213 1.00 97.00 95 LYS A C 1
ATOM 694 O O . LYS A 1 95 ? -11.094 -5.075 -0.880 1.00 97.00 95 LYS A O 1
ATOM 699 N N . ALA A 1 96 ? -10.726 -2.934 -0.357 1.00 98.00 96 ALA A N 1
ATOM 700 C CA . ALA A 1 96 ? -10.445 -3.232 1.047 1.00 98.00 96 ALA A CA 1
ATOM 701 C C . ALA A 1 96 ? -11.085 -2.203 1.980 1.00 98.00 96 ALA A C 1
ATOM 703 O O . ALA A 1 96 ? -11.050 -1.007 1.695 1.00 98.00 96 ALA A O 1
ATOM 704 N N . ARG A 1 97 ? -11.677 -2.647 3.090 1.00 98.50 97 ARG A N 1
ATOM 705 C CA . ARG A 1 97 ? -12.266 -1.771 4.111 1.00 98.50 97 ARG A CA 1
ATOM 706 C C . ARG A 1 97 ? -11.203 -1.357 5.116 1.00 98.50 97 ARG A C 1
ATOM 708 O O . ARG A 1 97 ? -10.511 -2.210 5.659 1.00 98.50 97 ARG A O 1
ATOM 715 N N . VAL A 1 98 ? -11.087 -0.062 5.391 1.00 98.56 98 VAL A N 1
ATOM 716 C CA . VAL A 1 98 ? -10.146 0.462 6.387 1.00 98.56 98 VAL A CA 1
ATOM 717 C C . VAL A 1 98 ? -10.635 0.115 7.789 1.00 98.56 98 VAL A C 1
ATOM 719 O O . VAL A 1 98 ? -11.696 0.568 8.214 1.00 98.56 98 VAL A O 1
ATOM 722 N N . LEU A 1 99 ? -9.828 -0.651 8.519 1.00 98.44 99 LEU A N 1
ATOM 723 C CA . LEU A 1 99 ? -10.054 -0.987 9.926 1.00 98.44 99 LEU A CA 1
ATOM 724 C C . LEU A 1 99 ? -9.296 -0.034 10.852 1.00 98.44 99 LEU A C 1
ATOM 726 O O . LEU A 1 99 ? -9.796 0.342 11.910 1.00 98.44 99 LEU A O 1
ATOM 730 N N . ARG A 1 100 ? -8.087 0.381 10.451 1.00 98.12 100 ARG A N 1
ATOM 731 C CA . ARG A 1 100 ? -7.243 1.293 11.232 1.00 98.12 100 ARG A CA 1
ATOM 732 C C . ARG A 1 100 ? -6.363 2.146 10.330 1.00 98.12 100 ARG A C 1
ATOM 734 O O . ARG A 1 100 ? -5.809 1.654 9.351 1.00 98.12 100 ARG A O 1
ATOM 741 N N . VAL A 1 101 ? -6.187 3.413 10.701 1.00 98.31 101 VAL A N 1
ATOM 742 C CA . VAL A 1 101 ? -5.281 4.348 10.019 1.00 98.31 101 VAL A CA 1
ATOM 743 C C . VAL A 1 101 ? -3.986 4.469 10.815 1.00 98.31 101 VAL A C 1
ATOM 745 O O . VAL A 1 101 ? -3.996 4.869 11.979 1.00 98.31 101 VAL A O 1
ATOM 748 N N . ILE A 1 102 ? -2.858 4.161 10.182 1.00 97.81 102 ILE A N 1
ATOM 749 C CA . ILE A 1 102 ? -1.525 4.226 10.782 1.00 97.81 102 ILE A CA 1
ATOM 750 C C . ILE A 1 102 ? -0.796 5.429 10.181 1.00 97.81 102 ILE A C 1
ATOM 752 O O . ILE A 1 102 ? -0.557 5.530 8.972 1.00 97.81 102 ILE A O 1
ATOM 756 N N . ARG A 1 103 ? -0.467 6.399 11.039 1.00 95.50 103 ARG A N 1
ATOM 757 C CA . ARG A 1 103 ? 0.219 7.622 10.616 1.00 95.50 103 ARG A CA 1
ATOM 758 C C . ARG A 1 103 ? 1.671 7.313 10.264 1.00 95.50 103 ARG A C 1
ATOM 760 O O . ARG A 1 103 ? 2.415 6.808 11.094 1.00 95.50 103 ARG A O 1
ATOM 767 N N . VAL A 1 104 ? 2.078 7.727 9.068 1.00 96.50 104 VAL A N 1
ATOM 768 C CA . VAL A 1 104 ? 3.486 7.771 8.671 1.00 96.50 104 VAL A CA 1
ATOM 769 C C . VAL A 1 104 ? 4.019 9.188 8.913 1.00 96.50 104 VAL A C 1
ATOM 771 O O . VAL A 1 104 ? 3.442 10.143 8.383 1.00 96.50 104 VAL A O 1
ATOM 774 N N . PRO A 1 105 ? 5.072 9.372 9.730 1.00 95.62 105 PRO A N 1
ATOM 775 C CA . PRO A 1 105 ? 5.694 10.678 9.917 1.00 95.62 105 PRO A CA 1
ATOM 776 C C . PRO A 1 105 ? 6.303 11.205 8.612 1.00 95.62 105 PRO A C 1
ATOM 778 O O . PRO A 1 105 ? 7.005 10.475 7.916 1.00 95.62 105 PRO A O 1
ATOM 781 N N . GLY A 1 106 ? 6.132 12.496 8.314 1.00 94.38 106 GLY A N 1
ATOM 782 C CA . GLY A 1 106 ? 6.698 13.102 7.099 1.00 94.38 106 GLY A CA 1
ATOM 783 C C . GLY A 1 106 ? 8.226 12.972 7.000 1.00 94.38 106 GLY A C 1
ATOM 784 O O . GLY A 1 106 ? 8.762 12.808 5.909 1.00 94.38 106 GLY A O 1
ATOM 785 N N . LYS A 1 107 ? 8.936 12.957 8.141 1.00 95.88 107 LYS A N 1
ATOM 786 C CA . LYS A 1 107 ? 10.382 12.670 8.189 1.00 95.88 107 LYS A CA 1
ATOM 787 C C . LYS A 1 107 ? 10.724 11.276 7.651 1.00 95.88 107 LYS A C 1
ATOM 789 O O . LYS A 1 107 ? 11.709 11.128 6.940 1.00 95.88 107 LYS A O 1
ATOM 794 N N . THR A 1 108 ? 9.889 10.280 7.947 1.00 95.88 108 THR A N 1
ATOM 795 C CA . THR A 1 108 ? 10.051 8.903 7.470 1.00 95.88 108 THR A CA 1
ATOM 796 C C . THR A 1 108 ? 9.806 8.831 5.969 1.00 95.88 108 THR A C 1
ATOM 798 O O . THR A 1 108 ? 10.596 8.219 5.264 1.00 95.88 108 THR A O 1
ATOM 801 N N . ILE A 1 109 ? 8.772 9.519 5.471 1.00 94.69 109 ILE A N 1
ATOM 802 C CA . ILE A 1 109 ? 8.484 9.605 4.032 1.00 94.69 109 ILE A CA 1
ATOM 803 C C . ILE A 1 109 ? 9.689 10.177 3.281 1.00 94.69 109 ILE A C 1
ATOM 805 O O . ILE A 1 109 ? 10.186 9.548 2.352 1.00 94.69 109 ILE A O 1
ATOM 809 N N . LYS A 1 110 ? 10.208 11.326 3.730 1.00 94.19 110 LYS A N 1
ATOM 810 C CA . LYS A 1 110 ? 11.373 11.973 3.109 1.00 94.19 110 LYS A CA 1
ATOM 811 C C . LYS A 1 110 ? 12.624 11.094 3.145 1.00 94.19 110 LYS A C 1
ATOM 813 O O . LYS A 1 110 ? 13.349 11.047 2.156 1.00 94.19 110 LYS A O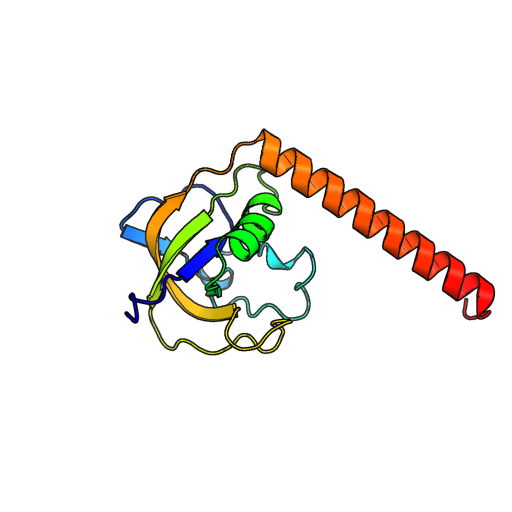 1
ATOM 818 N N . LEU A 1 111 ? 12.870 10.407 4.263 1.00 95.00 111 LEU A N 1
ATOM 819 C CA . LEU A 1 111 ? 14.004 9.495 4.405 1.00 95.00 111 LEU A CA 1
ATOM 820 C C . LEU A 1 111 ? 13.917 8.351 3.387 1.00 95.00 111 LEU A C 1
ATOM 822 O O . LEU A 1 111 ? 14.834 8.170 2.596 1.00 95.00 111 LEU A O 1
ATOM 826 N N . VAL A 1 112 ? 12.779 7.652 3.344 1.00 93.06 112 VAL A N 1
ATOM 827 C CA . VAL A 1 112 ? 12.565 6.527 2.421 1.00 93.06 112 VAL A CA 1
ATOM 828 C C . VAL A 1 112 ? 12.655 6.978 0.964 1.00 93.06 112 VAL A C 1
ATOM 830 O O . VAL A 1 112 ? 13.308 6.321 0.162 1.00 93.06 112 VAL A O 1
ATOM 833 N N . GLN A 1 113 ? 12.053 8.117 0.610 1.00 90.62 113 GLN A N 1
ATOM 834 C CA . GLN A 1 113 ? 12.134 8.656 -0.751 1.00 90.62 113 GLN A CA 1
ATOM 835 C C . GLN A 1 113 ? 13.575 8.981 -1.162 1.00 90.62 113 GLN A C 1
ATOM 837 O O . GLN A 1 113 ? 13.978 8.669 -2.283 1.00 90.62 113 GLN A O 1
ATOM 842 N N . ARG A 1 114 ? 14.364 9.580 -0.259 1.00 92.69 114 ARG A N 1
ATOM 843 C CA . ARG A 1 114 ? 15.783 9.868 -0.498 1.00 92.69 114 ARG A CA 1
ATOM 844 C C . ARG A 1 114 ? 16.574 8.581 -0.710 1.00 92.69 114 ARG A C 1
ATOM 846 O O . ARG A 1 114 ? 17.310 8.487 -1.688 1.00 92.69 114 ARG A O 1
ATOM 853 N N . ASP A 1 115 ? 16.410 7.612 0.182 1.00 92.25 115 ASP A N 1
ATOM 854 C CA . ASP A 1 115 ? 17.154 6.354 0.129 1.00 92.25 115 ASP A CA 1
ATOM 855 C C . ASP A 1 115 ? 16.785 5.563 -1.145 1.00 92.25 115 ASP A C 1
ATOM 857 O O . ASP A 1 115 ? 17.654 4.996 -1.808 1.00 92.25 115 ASP A O 1
ATOM 861 N N . MET A 1 116 ? 15.520 5.620 -1.580 1.00 88.06 116 MET A N 1
ATOM 862 C CA . MET A 1 116 ? 15.084 5.011 -2.841 1.00 88.06 116 MET A CA 1
ATOM 863 C C . MET A 1 116 ? 15.638 5.701 -4.081 1.00 88.06 116 MET A C 1
ATOM 865 O O . MET A 1 116 ? 16.026 5.025 -5.035 1.00 88.06 116 MET A O 1
ATOM 869 N N . LEU A 1 117 ? 15.726 7.030 -4.072 1.00 87.69 117 LEU A N 1
ATOM 870 C CA . LEU A 1 117 ? 16.365 7.773 -5.153 1.00 87.69 117 LEU A CA 1
ATOM 871 C C . LEU A 1 117 ? 17.865 7.448 -5.247 1.00 87.69 117 LEU A C 1
ATOM 873 O O . LEU A 1 117 ? 18.388 7.263 -6.345 1.00 87.69 117 LEU A O 1
ATOM 877 N N . GLN A 1 118 ? 18.549 7.342 -4.105 1.00 90.19 118 GLN A N 1
ATOM 878 C CA . GLN A 1 118 ? 19.960 6.952 -4.050 1.00 90.19 118 GLN A CA 1
ATOM 879 C C . GLN A 1 118 ? 20.176 5.543 -4.611 1.00 90.19 118 GLN A C 1
ATOM 881 O O . GLN A 1 118 ? 21.060 5.351 -5.447 1.00 90.19 118 GLN A O 1
ATOM 886 N N . GLU A 1 119 ? 19.333 4.584 -4.229 1.00 87.88 119 GLU A N 1
ATOM 887 C CA . GLU A 1 119 ? 19.406 3.218 -4.749 1.00 87.88 119 GLU A CA 1
ATOM 888 C C . GLU A 1 119 ? 19.135 3.161 -6.260 1.00 87.88 119 GLU A C 1
ATOM 890 O O . GLU A 1 119 ? 19.882 2.520 -6.999 1.00 87.88 119 GLU A O 1
ATOM 895 N N . GLN A 1 120 ? 18.132 3.890 -6.760 1.00 84.12 120 GLN A N 1
ATOM 896 C CA . GLN A 1 120 ? 17.872 3.978 -8.202 1.00 84.12 120 GLN A CA 1
ATOM 897 C C . GLN A 1 120 ? 19.057 4.566 -8.978 1.00 84.12 120 GLN A C 1
ATOM 899 O O . GLN A 1 120 ? 19.388 4.074 -10.060 1.00 84.12 120 GLN A O 1
ATOM 904 N N . ASN A 1 121 ? 19.709 5.599 -8.441 1.00 87.31 121 ASN A N 1
ATOM 905 C CA . ASN A 1 121 ? 20.896 6.192 -9.058 1.00 87.31 121 ASN A CA 1
ATOM 906 C C . ASN A 1 121 ? 22.063 5.198 -9.085 1.00 87.31 121 ASN A C 1
ATOM 908 O O . ASN A 1 121 ? 22.674 5.011 -10.137 1.00 87.31 121 ASN A O 1
ATOM 912 N N . ARG A 1 122 ? 22.301 4.487 -7.976 1.00 89.50 122 ARG A N 1
ATOM 913 C CA . ARG A 1 122 ? 23.326 3.440 -7.881 1.00 89.50 122 ARG A CA 1
ATOM 914 C C . ARG A 1 122 ? 23.103 2.328 -8.910 1.00 89.50 122 ARG A C 1
ATOM 916 O O . ARG A 1 122 ? 24.031 1.942 -9.614 1.00 89.50 122 ARG A O 1
ATOM 923 N N . GLN A 1 123 ? 21.866 1.849 -9.059 1.00 84.50 123 GLN A N 1
ATOM 924 C CA . GLN A 1 123 ? 21.515 0.828 -10.058 1.00 84.50 123 GLN A CA 1
ATOM 925 C C . GLN A 1 123 ? 21.760 1.314 -11.495 1.00 84.50 123 GLN A C 1
ATOM 927 O O . GLN A 1 123 ? 22.297 0.577 -12.323 1.00 84.50 123 GLN A O 1
ATOM 932 N N . ARG A 1 124 ? 21.424 2.574 -11.802 1.00 86.94 124 ARG A N 1
ATOM 933 C CA . ARG A 1 124 ? 21.702 3.175 -13.121 1.00 86.94 124 ARG A CA 1
ATOM 934 C C . ARG A 1 124 ? 23.198 3.260 -13.413 1.00 86.94 124 ARG A C 1
ATOM 936 O O . ARG A 1 124 ? 23.603 3.007 -14.549 1.00 86.94 124 ARG A O 1
ATOM 943 N N . GLU A 1 125 ? 24.013 3.595 -12.416 1.00 90.19 125 GLU A N 1
ATOM 944 C CA . GLU A 1 125 ? 25.472 3.608 -12.557 1.00 90.19 125 GLU A CA 1
ATOM 945 C C . GLU A 1 125 ? 26.030 2.213 -12.828 1.00 90.19 125 GLU A C 1
ATOM 947 O O . GLU A 1 125 ? 26.807 2.056 -13.771 1.00 90.19 125 GLU A O 1
ATOM 952 N N . VAL A 1 126 ? 25.572 1.197 -12.088 1.00 88.25 126 VAL A N 1
ATOM 953 C CA . VAL A 1 126 ? 25.954 -0.205 -12.321 1.00 88.25 126 VAL A CA 1
ATOM 954 C C . VAL A 1 126 ? 25.615 -0.620 -13.752 1.00 88.25 126 VAL A C 1
ATOM 956 O O . VAL A 1 126 ? 26.502 -1.055 -14.481 1.00 88.25 126 VAL A O 1
ATOM 959 N N . VAL A 1 127 ? 24.378 -0.397 -14.209 1.00 87.50 127 VAL A N 1
ATOM 960 C CA . VAL A 1 127 ? 23.963 -0.727 -15.586 1.00 87.50 127 VAL A CA 1
ATOM 961 C C . VAL A 1 127 ? 24.825 -0.000 -16.623 1.00 87.50 127 VAL A C 1
ATOM 963 O O . VAL A 1 127 ? 25.238 -0.602 -17.618 1.00 87.50 127 VAL A O 1
ATOM 966 N N . ARG A 1 128 ? 25.136 1.283 -16.399 1.00 88.50 128 ARG A N 1
ATOM 967 C CA . ARG A 1 128 ? 26.003 2.067 -17.292 1.00 88.50 128 ARG A CA 1
ATOM 968 C C . ARG A 1 128 ? 27.422 1.496 -17.345 1.00 88.50 128 ARG A C 1
ATOM 970 O O . ARG A 1 128 ? 27.990 1.416 -18.433 1.00 88.50 128 ARG A O 1
ATOM 977 N N . MET A 1 129 ? 27.990 1.101 -16.206 1.00 86.69 129 MET A N 1
ATOM 978 C CA . MET A 1 129 ? 29.309 0.464 -16.141 1.00 86.69 129 MET A CA 1
ATOM 979 C C . MET A 1 129 ? 29.307 -0.900 -16.839 1.00 86.69 129 MET A C 1
ATOM 981 O O . MET A 1 129 ? 30.188 -1.161 -17.656 1.00 86.69 129 MET A O 1
ATOM 985 N N . THR A 1 130 ? 28.289 -1.733 -16.610 1.00 87.62 130 THR A N 1
ATOM 986 C CA . THR A 1 130 ? 28.158 -3.040 -17.270 1.00 87.62 130 THR A CA 1
ATOM 987 C C . THR A 1 130 ? 28.037 -2.904 -18.789 1.00 87.62 130 THR A C 1
ATOM 989 O O . THR A 1 130 ? 28.697 -3.646 -19.515 1.00 87.62 130 THR A O 1
ATOM 992 N N . ARG A 1 131 ? 27.261 -1.938 -19.304 1.00 86.56 131 ARG A N 1
ATOM 993 C CA . ARG A 1 131 ? 27.178 -1.682 -20.759 1.00 86.56 131 ARG A CA 1
ATOM 994 C C . ARG A 1 131 ? 28.519 -1.254 -21.352 1.00 86.56 131 ARG A C 1
ATOM 996 O O . ARG A 1 131 ? 28.910 -1.773 -22.392 1.00 86.56 131 ARG A O 1
ATOM 1003 N N . LYS A 1 132 ? 29.257 -0.375 -20.660 1.00 82.81 132 LYS A N 1
ATOM 1004 C CA . LYS A 1 132 ? 30.614 0.024 -21.073 1.00 82.81 132 LYS A CA 1
ATOM 1005 C C . LYS A 1 132 ? 31.574 -1.167 -21.132 1.00 82.81 132 LYS A C 1
ATOM 1007 O O . LYS A 1 132 ? 32.335 -1.268 -22.084 1.00 82.81 132 LYS A O 1
ATOM 1012 N N . LEU A 1 133 ? 31.523 -2.063 -20.144 1.00 80.12 133 LEU A N 1
ATOM 1013 C CA . LEU A 1 133 ? 32.384 -3.251 -20.082 1.00 80.12 133 LEU A CA 1
ATOM 1014 C C . LEU A 1 133 ? 32.013 -4.320 -21.120 1.00 80.12 133 LEU A C 1
ATOM 1016 O O . LEU A 1 133 ? 32.885 -5.036 -21.595 1.00 80.12 133 LEU A O 1
ATOM 1020 N N . THR A 1 134 ? 30.732 -4.436 -21.476 1.00 85.25 134 THR A N 1
ATOM 1021 C CA . THR A 1 134 ? 30.234 -5.472 -22.402 1.00 85.25 134 THR A CA 1
ATOM 1022 C C . THR A 1 134 ? 30.179 -5.031 -23.867 1.00 85.25 134 THR A C 1
ATOM 1024 O O . THR A 1 134 ? 29.790 -5.827 -24.717 1.00 85.25 134 THR A O 1
ATOM 1027 N N . GLY A 1 135 ? 30.534 -3.779 -24.184 1.00 66.56 135 GLY A N 1
ATOM 1028 C CA . GLY A 1 135 ? 30.557 -3.257 -25.558 1.00 66.56 135 GLY A CA 1
ATOM 1029 C C . GLY A 1 135 ? 29.187 -3.178 -26.248 1.00 66.56 135 GLY A C 1
ATOM 1030 O O . GLY A 1 135 ? 29.117 -2.855 -27.430 1.00 66.56 135 GLY A O 1
ATOM 1031 N N . ARG A 1 136 ? 28.089 -3.458 -25.533 1.00 60.69 136 ARG A N 1
ATOM 1032 C CA . ARG A 1 136 ? 26.716 -3.297 -26.027 1.00 60.69 136 ARG A CA 1
ATOM 1033 C C . ARG A 1 136 ? 26.293 -1.841 -25.820 1.00 60.69 136 ARG A C 1
ATOM 1035 O O . ARG A 1 136 ? 25.824 -1.483 -24.735 1.00 60.69 136 ARG A O 1
ATOM 1042 N N . ALA A 1 137 ? 26.546 -1.016 -26.836 1.00 56.75 137 ALA A N 1
ATOM 1043 C CA . ALA A 1 137 ? 26.004 0.338 -26.951 1.00 56.75 137 ALA A CA 1
ATOM 1044 C C . ALA A 1 137 ? 24.494 0.292 -27.218 1.00 56.75 137 ALA A C 1
ATOM 1046 O O . ALA A 1 137 ? 24.078 -0.530 -28.064 1.00 56.75 137 ALA A O 1
#

Foldseek 3Di:
DDDDQWKKAKEDPDDDAQDKDAFCVVVVDDQLCVLPNVPQDDSQKGKIFSDQVVNPLSQLSYPVLFMWMFTWAADADWAWRPPPPDTRTMTIGRMIGGHDIGGDDSVNSVVSVVVSVVVVVVVVVVVVVVCVVVVPD

InterPro domains:
  IPR038611 Rifampin ADP-ribosyltransferase superfamily [G3DSA:3.20.170.40] (1-134)

Sequence (137 aa):
MTGAVRYFHGGFGGLNVGQFVLPPAATKAPSTARFGAAGVCNTSKVYVCTDMHGALLYACMHWSGCGKVYEVEPIGELTPDPDAARAGFSFKCDKARVLRVIRVPGKTIKLVQRDMLQEQNRQREVVRMTRKLTGRA

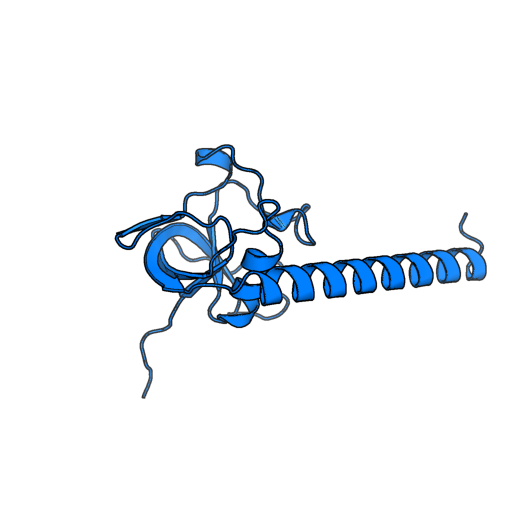pLDDT: mean 87.4, std 12.19, range [34.09, 98.56]

Radius of gyration: 16.68 Å; chains: 1; bounding box: 47×33×46 Å

Organism: NCBI:txid110321